Protein AF-A0A7S2JG05-F1 (afdb_monomer_lite)

Structure (mmCIF, N/CA/C/O backbone):
data_AF-A0A7S2JG05-F1
#
_entry.id   AF-A0A7S2JG05-F1
#
loop_
_atom_site.group_PDB
_atom_site.id
_atom_site.type_symbol
_atom_site.label_atom_id
_atom_site.label_alt_id
_atom_site.label_comp_id
_atom_site.label_asym_id
_atom_site.label_entity_id
_atom_site.label_seq_id
_atom_site.pdbx_PDB_ins_code
_atom_site.Cartn_x
_atom_site.Cartn_y
_atom_site.Cartn_z
_atom_site.occupancy
_atom_site.B_iso_or_equiv
_atom_site.auth_seq_id
_atom_site.auth_comp_id
_atom_site.auth_asym_id
_atom_site.auth_atom_id
_atom_site.pdbx_PDB_model_num
ATOM 1 N N . LEU A 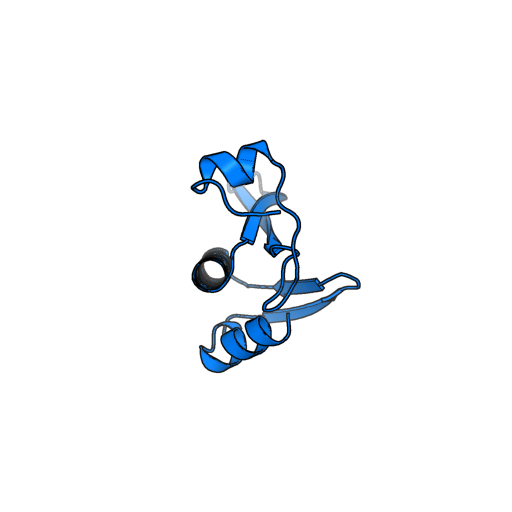1 1 ? -1.325 -8.286 6.562 1.00 69.44 1 LEU A N 1
ATOM 2 C CA . LEU A 1 1 ? -0.434 -8.204 5.374 1.00 69.44 1 LEU A CA 1
ATOM 3 C C . LEU A 1 1 ? -0.438 -9.481 4.531 1.00 69.44 1 LEU A C 1
ATOM 5 O O . LEU A 1 1 ? -0.751 -9.378 3.354 1.00 69.44 1 LEU A O 1
ATOM 9 N N . LEU A 1 2 ? -0.227 -10.668 5.117 1.00 77.81 2 LEU A N 1
ATOM 10 C CA . LEU A 1 2 ? -0.246 -11.971 4.413 1.00 77.81 2 LEU A CA 1
ATOM 11 C C . LEU A 1 2 ? -1.429 -12.165 3.445 1.00 77.81 2 LEU A C 1
ATOM 13 O O . LEU A 1 2 ? -1.265 -12.638 2.324 1.00 77.81 2 LEU A O 1
ATOM 17 N N . ARG A 1 3 ? -2.641 -11.755 3.846 1.00 81.94 3 ARG A N 1
ATOM 18 C CA . ARG A 1 3 ? -3.824 -11.868 2.981 1.00 81.94 3 ARG A CA 1
ATOM 19 C C . ARG A 1 3 ? -3.746 -10.980 1.735 1.00 81.94 3 ARG A C 1
ATOM 21 O O . ARG A 1 3 ? -4.183 -11.410 0.674 1.00 81.94 3 ARG A O 1
ATOM 28 N N . LEU A 1 4 ? -3.209 -9.766 1.862 1.00 83.19 4 LEU A N 1
ATOM 29 C CA . LEU A 1 4 ? -3.071 -8.827 0.748 1.00 83.19 4 LEU A CA 1
ATOM 30 C C . LEU A 1 4 ? -2.031 -9.333 -0.257 1.00 83.19 4 LEU A C 1
ATOM 32 O O . LEU A 1 4 ? -2.276 -9.312 -1.456 1.00 83.19 4 LEU A O 1
ATOM 36 N N . GLU A 1 5 ? -0.908 -9.848 0.238 1.00 84.25 5 GLU A N 1
ATOM 37 C CA . GLU A 1 5 ? 0.140 -10.444 -0.594 1.00 84.25 5 GLU A CA 1
ATOM 38 C C . GLU A 1 5 ? -0.403 -11.613 -1.426 1.00 84.25 5 GLU A C 1
ATOM 40 O O . GLU A 1 5 ? -0.223 -11.656 -2.645 1.00 84.25 5 GLU A O 1
ATOM 45 N N . GLN A 1 6 ? -1.189 -12.495 -0.801 1.00 83.69 6 GLN A N 1
ATOM 46 C CA . GLN A 1 6 ? -1.847 -13.589 -1.510 1.00 83.69 6 GLN A CA 1
ATOM 47 C C . GLN A 1 6 ? -2.803 -13.085 -2.605 1.00 83.69 6 GLN A C 1
ATOM 49 O O . GLN A 1 6 ? -2.832 -13.649 -3.698 1.00 83.69 6 GLN A O 1
ATOM 54 N N . LEU A 1 7 ? -3.565 -12.016 -2.346 1.00 85.00 7 LEU A N 1
ATOM 55 C CA . LEU A 1 7 ? -4.470 -11.416 -3.336 1.00 85.00 7 LEU A CA 1
ATOM 56 C C . LEU A 1 7 ? -3.702 -10.802 -4.517 1.00 85.00 7 LEU A C 1
ATOM 58 O O . LEU A 1 7 ? -4.119 -10.954 -5.667 1.00 85.00 7 LEU A O 1
ATOM 62 N N . ILE A 1 8 ? -2.562 -10.157 -4.254 1.00 86.12 8 ILE A N 1
ATOM 63 C CA . ILE A 1 8 ? -1.681 -9.589 -5.286 1.00 86.12 8 ILE A CA 1
ATOM 64 C C . ILE A 1 8 ? -1.125 -10.691 -6.201 1.00 86.12 8 ILE A C 1
ATOM 66 O O . ILE A 1 8 ? -1.035 -10.503 -7.422 1.00 86.12 8 ILE A O 1
ATOM 70 N N . LEU A 1 9 ? -0.769 -11.849 -5.638 1.00 85.19 9 LEU A N 1
ATOM 71 C CA . LEU A 1 9 ? -0.317 -13.008 -6.408 1.00 85.19 9 LEU A CA 1
ATOM 72 C C . LEU A 1 9 ? -1.457 -13.621 -7.227 1.00 85.19 9 LEU A C 1
ATOM 74 O O . LEU A 1 9 ? -1.303 -13.818 -8.431 1.00 85.19 9 LEU A O 1
ATOM 78 N N . GLN A 1 10 ? -2.615 -13.850 -6.605 1.00 86.25 10 GLN A N 1
ATOM 79 C CA . GLN A 1 10 ? -3.775 -14.475 -7.249 1.00 86.25 10 GLN A CA 1
ATOM 80 C C . GLN A 1 10 ? -4.324 -13.659 -8.424 1.00 86.25 10 GLN A C 1
ATOM 82 O O . GLN A 1 10 ? -4.671 -14.229 -9.455 1.00 86.25 10 GLN A O 1
ATOM 87 N N . HIS A 1 11 ? -4.366 -12.332 -8.301 1.00 85.19 11 HIS A N 1
ATOM 88 C CA . HIS A 1 11 ? -4.851 -11.454 -9.369 1.00 85.19 11 HIS A CA 1
ATOM 89 C C . HIS A 1 11 ? -3.761 -11.015 -10.353 1.00 85.19 11 HIS A C 1
ATOM 91 O O . HIS A 1 11 ? -4.049 -10.306 -11.316 1.00 85.19 11 HIS A O 1
ATOM 97 N N . GLY A 1 12 ? -2.508 -11.437 -10.153 1.00 84.06 12 GLY A N 1
ATOM 98 C CA . GLY A 1 12 ? -1.404 -11.074 -11.040 1.00 84.06 12 GLY A CA 1
ATOM 99 C C . GLY A 1 12 ? -1.098 -9.573 -11.061 1.00 84.06 12 GLY A C 1
ATOM 100 O O . GLY A 1 12 ? -0.533 -9.085 -12.038 1.00 84.06 12 GLY A O 1
ATOM 101 N N . ALA A 1 13 ? -1.450 -8.837 -10.002 1.00 80.19 13 ALA A N 1
ATOM 102 C CA . ALA A 1 13 ? -1.236 -7.390 -9.910 1.00 80.19 13 ALA A CA 1
ATOM 103 C C . ALA A 1 13 ? 0.260 -7.010 -9.822 1.00 80.19 13 ALA A C 1
ATOM 105 O O . ALA A 1 13 ? 0.633 -5.868 -10.065 1.00 80.19 13 ALA A O 1
ATOM 106 N N . HIS A 1 14 ? 1.133 -7.982 -9.540 1.00 80.00 14 HIS A N 1
ATOM 107 C CA . HIS A 1 14 ? 2.591 -7.835 -9.493 1.00 80.00 14 HIS A CA 1
ATOM 108 C C . HIS A 1 14 ? 3.278 -7.889 -10.873 1.00 80.00 14 HIS A C 1
ATOM 110 O O . HIS A 1 14 ? 4.486 -7.699 -10.956 1.00 80.00 14 HIS A O 1
ATOM 116 N N . LYS A 1 15 ? 2.553 -8.148 -11.972 1.00 82.44 15 LYS A N 1
ATOM 117 C CA . LYS A 1 15 ? 3.158 -8.368 -13.304 1.00 82.44 15 LYS A CA 1
ATOM 118 C C . LYS A 1 15 ? 3.912 -7.162 -13.876 1.00 82.44 15 LYS A C 1
ATOM 120 O O . LYS A 1 15 ? 4.827 -7.351 -14.667 1.00 82.44 15 LYS A O 1
ATOM 125 N N . GLN A 1 16 ? 3.515 -5.943 -13.510 1.00 85.56 16 GLN A N 1
ATOM 126 C CA . GLN A 1 16 ? 4.150 -4.695 -13.969 1.00 85.56 16 GLN A CA 1
ATOM 127 C C . GLN A 1 16 ? 5.225 -4.184 -12.994 1.00 85.56 16 GLN A C 1
ATOM 129 O O . GLN A 1 16 ? 5.771 -3.093 -13.173 1.00 85.56 16 GLN A O 1
ATOM 134 N N . LEU A 1 17 ? 5.509 -4.950 -11.937 1.00 89.69 17 LEU A N 1
ATOM 135 C CA . LEU A 1 17 ? 6.470 -4.584 -10.912 1.00 89.69 17 LEU A CA 1
ATOM 136 C C . LEU A 1 17 ? 7.898 -4.784 -11.428 1.00 89.69 17 LEU A C 1
ATOM 138 O O . LEU A 1 17 ? 8.250 -5.865 -11.892 1.00 89.69 17 LEU A O 1
ATOM 142 N N . ILE A 1 18 ? 8.736 -3.755 -11.308 1.00 90.88 18 ILE A N 1
ATOM 143 C CA . ILE A 1 18 ? 10.169 -3.862 -11.623 1.00 90.88 18 ILE A CA 1
ATOM 144 C C . ILE A 1 18 ? 10.922 -4.449 -10.434 1.00 90.88 18 ILE A C 1
ATOM 146 O O . ILE A 1 18 ? 11.817 -5.277 -10.585 1.00 90.88 18 ILE A O 1
ATOM 150 N N . LYS A 1 19 ? 10.604 -3.940 -9.243 1.00 89.31 19 LYS A N 1
ATOM 151 C CA . LYS A 1 19 ? 11.349 -4.219 -8.023 1.00 89.31 19 LYS A CA 1
ATOM 152 C C . LYS A 1 19 ? 10.398 -4.229 -6.835 1.00 89.31 19 LYS A C 1
ATOM 154 O O . LYS A 1 19 ? 9.494 -3.396 -6.754 1.00 89.31 19 LYS A O 1
ATOM 159 N N . LEU A 1 20 ? 10.643 -5.168 -5.931 1.00 89.56 20 LEU A N 1
ATOM 160 C CA . LEU A 1 20 ? 10.024 -5.261 -4.617 1.00 89.56 20 LEU A CA 1
ATOM 161 C C . LEU A 1 20 ? 11.137 -5.159 -3.579 1.00 89.56 20 LEU A C 1
ATOM 163 O O . LEU A 1 20 ? 12.101 -5.921 -3.653 1.00 89.56 20 LEU A O 1
ATOM 167 N N . GLU A 1 21 ? 11.014 -4.241 -2.628 1.00 91.69 21 GLU A N 1
ATOM 168 C CA . GLU A 1 21 ? 11.926 -4.154 -1.483 1.00 91.69 21 GLU A CA 1
ATOM 169 C C . GLU A 1 21 ? 11.138 -4.273 -0.185 1.00 91.69 21 GLU A C 1
ATOM 171 O O . GLU A 1 21 ? 10.156 -3.566 0.021 1.00 91.69 21 GLU A O 1
ATOM 176 N N . GLN A 1 22 ? 11.560 -5.178 0.696 1.00 86.94 22 GLN A N 1
ATOM 177 C CA . GLN A 1 22 ? 10.993 -5.267 2.036 1.00 86.94 22 GLN A CA 1
ATOM 178 C C . GLN A 1 22 ? 11.679 -4.242 2.933 1.00 86.94 22 GLN A C 1
ATOM 180 O O . GLN A 1 22 ? 12.908 -4.180 3.001 1.00 86.94 22 GLN A O 1
ATOM 185 N N . THR A 1 23 ? 10.877 -3.442 3.621 1.00 88.75 23 THR A N 1
ATOM 186 C CA . THR A 1 23 ? 11.335 -2.465 4.605 1.00 88.75 23 THR A CA 1
ATOM 187 C C . THR A 1 23 ? 10.909 -2.915 5.998 1.00 88.75 23 THR A C 1
ATOM 189 O O . THR A 1 23 ? 10.132 -3.854 6.161 1.00 88.75 23 THR A O 1
ATOM 192 N N . LYS A 1 24 ? 11.450 -2.268 7.035 1.00 83.31 24 LYS A N 1
ATOM 193 C CA . LYS A 1 24 ? 11.217 -2.668 8.432 1.00 83.31 24 LYS A CA 1
ATOM 194 C C . LYS A 1 24 ? 9.730 -2.678 8.815 1.00 83.31 24 LYS A C 1
ATOM 196 O O . LYS A 1 24 ? 9.323 -3.517 9.609 1.00 83.31 24 LYS A O 1
ATOM 201 N N . ASP A 1 25 ? 8.953 -1.786 8.203 1.00 82.19 25 ASP A N 1
ATOM 202 C CA . ASP A 1 25 ? 7.541 -1.546 8.508 1.00 82.19 25 ASP A CA 1
ATOM 203 C C . ASP A 1 25 ? 6.615 -1.790 7.298 1.00 82.19 25 ASP A C 1
ATOM 205 O O . ASP A 1 25 ? 5.451 -1.389 7.312 1.00 82.19 25 ASP A O 1
ATOM 209 N N . GLY A 1 26 ? 7.098 -2.435 6.227 1.00 85.88 26 GLY A N 1
ATOM 210 C CA . GLY A 1 26 ? 6.277 -2.645 5.037 1.00 85.88 26 GLY A CA 1
ATOM 211 C C . GLY A 1 26 ? 7.015 -3.160 3.804 1.00 85.88 26 GLY A C 1
ATOM 212 O O . GLY A 1 26 ? 7.984 -3.915 3.882 1.00 85.88 26 GLY A O 1
ATOM 213 N N . MET A 1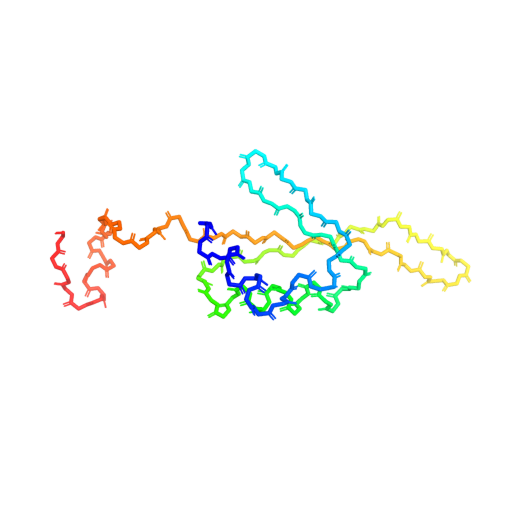 27 ? 6.493 -2.785 2.638 1.00 88.88 27 MET A N 1
ATOM 214 C CA . MET A 1 27 ? 7.008 -3.186 1.332 1.00 88.88 27 MET A CA 1
ATOM 215 C C . MET A 1 27 ? 6.933 -2.010 0.364 1.00 88.88 27 MET A C 1
ATOM 217 O O . MET A 1 27 ? 5.886 -1.373 0.244 1.00 88.88 27 MET A O 1
ATOM 221 N N . ASP A 1 28 ? 8.017 -1.792 -0.371 1.00 91.56 28 ASP A N 1
ATOM 222 C CA . ASP A 1 28 ? 8.099 -0.801 -1.433 1.00 91.56 28 ASP A CA 1
ATOM 223 C C . ASP A 1 28 ? 7.981 -1.483 -2.798 1.00 91.56 28 ASP A C 1
ATOM 225 O O . ASP A 1 28 ? 8.720 -2.416 -3.131 1.00 91.56 28 ASP A O 1
ATOM 229 N N . PHE A 1 29 ? 7.042 -0.984 -3.602 1.00 91.81 29 PHE A N 1
ATOM 230 C CA . PHE A 1 29 ? 6.744 -1.480 -4.941 1.00 91.81 29 PHE A CA 1
ATOM 231 C C . PHE A 1 29 ? 7.175 -0.451 -5.989 1.00 91.81 29 PHE A C 1
ATOM 233 O O . PHE A 1 29 ? 6.688 0.682 -5.997 1.00 91.81 29 PHE A O 1
ATOM 240 N N . PHE A 1 30 ? 8.071 -0.840 -6.897 1.00 92.75 30 PHE A N 1
ATOM 241 C CA . PHE A 1 30 ? 8.595 0.048 -7.936 1.00 92.75 30 PHE A CA 1
ATOM 242 C C . PHE A 1 30 ? 8.020 -0.280 -9.314 1.00 92.75 30 PHE A C 1
ATOM 244 O O . PHE A 1 30 ? 8.095 -1.418 -9.780 1.00 92.75 30 PHE A O 1
ATOM 251 N N . PHE A 1 31 ? 7.530 0.753 -10.000 1.00 92.50 31 PHE A N 1
ATOM 252 C CA . PHE A 1 31 ? 6.909 0.664 -11.322 1.00 92.50 31 PHE A CA 1
ATOM 253 C C . PHE A 1 31 ? 7.607 1.581 -12.330 1.00 92.50 31 PHE A C 1
ATOM 255 O O . PHE A 1 31 ? 8.142 2.630 -11.965 1.00 92.50 31 PHE A O 1
ATOM 262 N N . THR A 1 32 ? 7.574 1.206 -13.614 1.00 90.06 32 THR A N 1
ATOM 263 C CA . THR A 1 32 ? 8.175 2.015 -14.695 1.00 90.06 32 THR A CA 1
ATOM 264 C C . THR A 1 32 ? 7.287 3.199 -15.048 1.00 90.06 32 THR A C 1
ATOM 266 O O . THR A 1 32 ? 7.776 4.290 -15.345 1.00 90.06 32 THR A O 1
ATOM 269 N N . ARG A 1 33 ? 5.967 2.977 -15.059 1.00 89.56 33 ARG A N 1
ATOM 270 C CA . ARG A 1 33 ? 4.969 3.958 -15.480 1.00 89.56 33 ARG A CA 1
ATOM 271 C C . ARG A 1 33 ? 4.105 4.353 -14.294 1.00 89.56 33 ARG A C 1
ATOM 273 O O . ARG A 1 33 ? 3.704 3.518 -13.492 1.00 89.56 33 ARG A O 1
ATOM 280 N N . ASP A 1 34 ? 3.752 5.633 -14.257 1.00 88.06 34 ASP A N 1
ATOM 281 C CA . ASP A 1 34 ? 2.855 6.194 -13.242 1.00 88.06 34 ASP A CA 1
ATOM 282 C C . ASP A 1 34 ? 1.469 5.533 -13.262 1.00 88.06 34 ASP A C 1
ATOM 284 O O . ASP A 1 34 ? 0.882 5.300 -12.214 1.00 88.06 34 ASP A O 1
ATOM 288 N N . ARG A 1 35 ? 0.966 5.188 -14.455 1.00 90.69 35 ARG A N 1
ATOM 289 C CA . ARG A 1 35 ? -0.340 4.530 -14.616 1.00 90.69 35 ARG A CA 1
ATOM 290 C C . ARG A 1 35 ? -0.380 3.169 -13.927 1.00 90.69 35 ARG A C 1
ATOM 292 O O . ARG A 1 35 ? -1.278 2.941 -13.132 1.00 90.69 35 ARG A O 1
ATOM 299 N N . ASP A 1 36 ? 0.637 2.337 -14.149 1.00 91.81 36 ASP A N 1
ATOM 300 C CA . ASP A 1 36 ? 0.708 0.998 -13.553 1.00 91.81 36 ASP A CA 1
ATOM 301 C C . ASP A 1 36 ? 0.730 1.077 -12.013 1.00 91.81 36 ASP A C 1
ATOM 303 O O . ASP A 1 36 ? 0.079 0.285 -11.334 1.00 91.81 36 ASP A O 1
ATOM 307 N N . ALA A 1 37 ? 1.418 2.083 -11.456 1.00 90.75 37 ALA A N 1
ATOM 308 C CA . ALA A 1 37 ? 1.424 2.339 -10.017 1.00 90.75 37 ALA A CA 1
ATOM 309 C C . ALA A 1 37 ? 0.047 2.786 -9.494 1.00 90.75 37 ALA A C 1
ATOM 311 O O . ALA A 1 37 ? -0.397 2.324 -8.445 1.00 90.75 37 ALA A O 1
ATOM 312 N N . GLN A 1 38 ? -0.646 3.671 -10.215 1.00 91.38 38 GLN A N 1
ATOM 313 C CA . GLN A 1 38 ? -1.987 4.133 -9.840 1.00 91.38 38 GLN A CA 1
ATOM 314 C C . GLN A 1 38 ? -3.021 3.004 -9.916 1.00 91.38 38 GLN A C 1
ATOM 316 O O . GLN A 1 38 ? -3.845 2.872 -9.009 1.00 91.38 38 GLN A O 1
ATOM 321 N N . ASP A 1 39 ? -2.936 2.148 -10.934 1.00 92.06 39 ASP A N 1
ATOM 322 C CA . ASP A 1 39 ? -3.789 0.967 -11.073 1.00 92.06 39 ASP A CA 1
ATOM 323 C C . ASP A 1 39 ? -3.554 -0.014 -9.915 1.00 92.06 39 ASP A C 1
ATOM 325 O O . ASP A 1 39 ? -4.509 -0.525 -9.325 1.00 92.06 39 ASP A O 1
ATOM 329 N N . PHE A 1 40 ? -2.295 -0.216 -9.513 1.00 91.88 40 PHE A N 1
ATOM 330 C CA . PHE A 1 40 ? -1.949 -1.030 -8.348 1.00 91.88 40 PHE A CA 1
ATOM 331 C C . PHE A 1 40 ? -2.512 -0.451 -7.039 1.00 91.88 40 PHE A C 1
ATOM 333 O O . PHE A 1 40 ? -3.101 -1.175 -6.233 1.00 91.88 40 PHE A O 1
ATOM 340 N N . VAL A 1 41 ? -2.406 0.865 -6.835 1.00 92.06 41 VAL A N 1
ATOM 341 C CA . VAL A 1 41 ? -3.003 1.545 -5.672 1.00 92.06 41 VAL A CA 1
ATOM 342 C C . VAL A 1 41 ? -4.531 1.423 -5.687 1.00 92.06 41 VAL A C 1
ATOM 344 O O . VAL A 1 41 ? -5.136 1.179 -4.642 1.00 92.06 41 VAL A O 1
ATOM 347 N N . SER A 1 42 ? -5.168 1.556 -6.855 1.00 91.69 42 SER A N 1
ATOM 348 C CA . SER A 1 42 ? -6.612 1.355 -7.013 1.00 91.69 42 SER A CA 1
ATOM 349 C C . SER A 1 42 ? -7.021 -0.075 -6.668 1.00 91.69 42 SER A C 1
ATOM 351 O O . SER A 1 42 ? -8.000 -0.270 -5.953 1.00 91.69 42 SER A O 1
ATOM 353 N N . PHE A 1 43 ? -6.250 -1.069 -7.112 1.00 91.81 43 PHE A N 1
ATOM 354 C CA . PHE A 1 43 ? -6.470 -2.469 -6.761 1.00 91.81 43 PHE A CA 1
ATOM 355 C C . PHE A 1 43 ? -6.425 -2.676 -5.242 1.00 91.81 43 PHE A C 1
ATOM 357 O O . PHE A 1 43 ? -7.348 -3.261 -4.679 1.00 91.81 43 PHE A O 1
ATOM 364 N N . ILE A 1 44 ? -5.411 -2.143 -4.550 1.00 90.81 44 ILE A N 1
ATOM 365 C CA . ILE A 1 44 ? -5.322 -2.254 -3.085 1.00 90.81 44 ILE A CA 1
ATOM 366 C C . ILE A 1 44 ? -6.541 -1.613 -2.407 1.00 90.81 44 ILE A C 1
ATOM 368 O O . ILE A 1 44 ? -7.119 -2.221 -1.508 1.00 90.81 44 ILE A O 1
ATOM 372 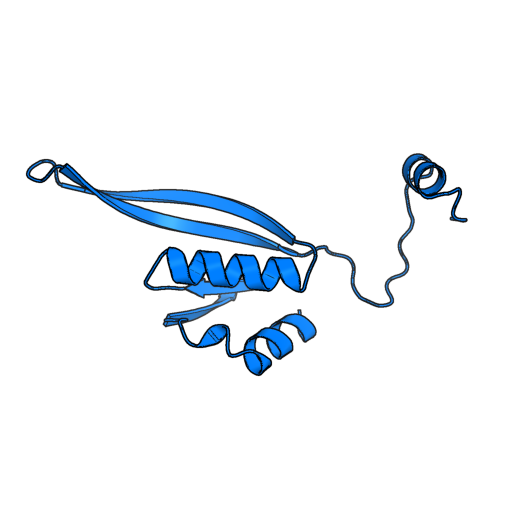N N . LYS A 1 45 ? -6.974 -0.429 -2.863 1.00 91.38 45 LYS A N 1
ATOM 373 C CA . LYS A 1 45 ? -8.163 0.269 -2.337 1.00 91.38 45 LYS A CA 1
ATOM 374 C C . LYS A 1 45 ? -9.457 -0.535 -2.489 1.00 91.38 45 LYS A C 1
ATOM 376 O O . LYS A 1 45 ? -10.364 -0.365 -1.680 1.00 91.38 45 LYS A O 1
ATOM 381 N N . THR A 1 46 ? -9.564 -1.397 -3.500 1.00 90.44 46 THR A N 1
ATOM 382 C CA . THR A 1 46 ? -10.726 -2.285 -3.673 1.00 90.44 46 THR A CA 1
ATOM 383 C C . THR A 1 46 ? -10.755 -3.414 -2.641 1.00 90.44 46 THR A C 1
ATOM 385 O O . THR A 1 46 ? -11.833 -3.855 -2.251 1.00 90.44 46 THR A O 1
ATOM 388 N N . TRP A 1 47 ? -9.591 -3.885 -2.188 1.00 87.31 47 TRP A N 1
ATOM 389 C CA . TRP A 1 47 ? -9.478 -5.055 -1.309 1.00 87.31 47 TRP A CA 1
ATOM 390 C C . TRP A 1 47 ? -9.267 -4.721 0.168 1.00 87.31 47 TRP A C 1
ATOM 392 O O . TRP A 1 47 ? -9.527 -5.570 1.022 1.00 87.31 47 TRP A O 1
ATOM 402 N N . ALA A 1 48 ? -8.789 -3.520 0.487 1.00 88.50 48 ALA A N 1
ATOM 403 C CA . ALA A 1 48 ? -8.507 -3.099 1.851 1.00 88.50 48 ALA A CA 1
ATOM 404 C C . ALA A 1 48 ? -8.829 -1.617 2.067 1.00 88.50 48 ALA A C 1
ATOM 406 O O . ALA A 1 48 ? -8.673 -0.783 1.175 1.00 88.50 48 ALA A O 1
ATOM 407 N N . VAL A 1 49 ? -9.219 -1.280 3.299 1.00 90.12 49 VAL A N 1
ATOM 408 C CA . VAL A 1 49 ? -9.332 0.116 3.725 1.00 90.12 49 VAL A CA 1
ATOM 409 C C . VAL A 1 49 ? -7.926 0.672 3.903 1.00 90.12 49 VAL A C 1
ATOM 411 O O . VAL A 1 49 ? -7.179 0.234 4.782 1.00 90.12 49 VAL A O 1
ATOM 414 N N . VAL A 1 50 ? -7.576 1.631 3.052 1.00 93.50 50 VAL A N 1
ATOM 415 C CA . VAL A 1 50 ? -6.253 2.252 3.034 1.00 93.50 50 VAL A CA 1
ATOM 416 C C . VAL A 1 50 ? -6.350 3.767 2.966 1.00 93.50 50 VAL A C 1
ATOM 418 O O . VAL A 1 50 ? -7.266 4.330 2.362 1.00 93.50 50 VAL A O 1
ATOM 421 N N . ARG A 1 51 ? -5.355 4.432 3.544 1.00 92.75 51 ARG A N 1
ATOM 422 C CA . ARG A 1 51 ? -5.075 5.845 3.316 1.00 92.75 51 ARG A CA 1
ATOM 423 C C . ARG A 1 51 ? -3.937 5.936 2.305 1.00 92.75 51 ARG A C 1
ATOM 425 O O . ARG A 1 51 ? -2.905 5.305 2.482 1.00 92.75 51 ARG A O 1
ATOM 432 N N . ALA A 1 52 ? -4.134 6.695 1.232 1.00 92.19 52 ALA A N 1
ATOM 433 C CA . ALA A 1 52 ? -3.108 6.913 0.216 1.00 92.19 52 ALA A CA 1
ATOM 434 C C . ALA A 1 52 ? -2.692 8.385 0.214 1.00 92.19 52 ALA A C 1
ATOM 436 O O . ALA A 1 52 ? -3.558 9.259 0.188 1.00 92.19 52 ALA A O 1
ATOM 437 N N . ASN A 1 53 ? -1.387 8.643 0.224 1.00 92.94 53 ASN A N 1
ATOM 438 C CA . ASN A 1 53 ? -0.813 9.976 0.111 1.00 92.94 53 ASN A CA 1
ATOM 439 C C . ASN A 1 53 ? 0.187 10.017 -1.047 1.00 92.94 53 ASN A C 1
ATOM 441 O O . ASN A 1 53 ? 1.124 9.221 -1.092 1.00 92.94 53 ASN A O 1
ATOM 445 N N . ASP A 1 54 ? -0.001 10.949 -1.975 1.00 91.94 54 ASP A N 1
ATOM 446 C CA . ASP A 1 54 ? 0.851 11.089 -3.152 1.00 91.94 54 ASP A CA 1
ATOM 447 C C . ASP A 1 54 ? 1.896 12.184 -2.940 1.00 91.94 54 ASP A C 1
ATOM 449 O O . ASP A 1 54 ? 1.589 13.305 -2.541 1.00 91.94 54 ASP A O 1
ATOM 453 N N . SER A 1 55 ? 3.140 11.886 -3.296 1.00 90.69 55 SER A N 1
ATOM 454 C CA . SER A 1 55 ? 4.236 12.849 -3.311 1.00 90.69 55 SER A CA 1
ATOM 455 C C . SER A 1 55 ? 4.924 12.847 -4.672 1.00 90.69 55 SER A C 1
ATOM 457 O O . SER A 1 55 ? 5.073 11.814 -5.330 1.00 90.69 55 SER A O 1
ATOM 459 N N . LYS A 1 56 ? 5.323 14.033 -5.133 1.00 89.31 56 LYS A N 1
ATOM 460 C CA . LYS A 1 56 ? 6.032 14.220 -6.401 1.00 89.31 56 LYS A CA 1
ATOM 461 C C . LYS A 1 56 ? 7.351 14.914 -6.118 1.00 89.31 56 LYS A C 1
ATOM 463 O O . LYS A 1 56 ? 7.376 15.967 -5.491 1.00 89.31 56 LYS A O 1
ATOM 468 N N . HIS A 1 57 ? 8.433 14.339 -6.618 1.00 87.62 57 HIS A N 1
ATOM 469 C CA . HIS A 1 57 ? 9.772 14.888 -6.505 1.00 87.62 57 HIS A CA 1
ATOM 470 C C . HIS A 1 57 ? 10.320 15.194 -7.900 1.00 87.62 57 HIS A C 1
ATOM 472 O O . HIS A 1 57 ? 10.337 14.320 -8.770 1.00 87.62 57 HIS A O 1
ATOM 478 N N . LEU A 1 58 ? 10.741 16.437 -8.142 1.00 87.19 58 LEU A N 1
ATOM 479 C CA . LEU A 1 58 ? 11.379 16.822 -9.400 1.00 87.19 58 LEU A CA 1
ATOM 480 C C . LEU A 1 58 ? 12.821 16.308 -9.394 1.00 87.19 58 LEU A C 1
ATOM 482 O O . LEU A 1 58 ? 13.637 16.773 -8.611 1.00 87.19 58 LEU A O 1
ATOM 486 N N . VAL A 1 59 ? 13.122 15.351 -10.269 1.00 86.50 59 VAL A N 1
ATOM 487 C CA . VAL A 1 59 ? 14.461 14.753 -10.379 1.00 86.50 59 VAL A CA 1
ATOM 488 C C . VAL A 1 59 ? 15.351 15.602 -11.271 1.00 86.50 59 VAL A C 1
ATOM 490 O O . VAL A 1 59 ? 16.513 15.836 -10.959 1.00 86.50 59 VAL A O 1
ATOM 493 N N . SER A 1 60 ? 14.819 16.048 -12.406 1.00 84.88 60 SER A N 1
ATOM 494 C CA . SER A 1 60 ? 15.581 16.864 -13.343 1.00 84.88 60 SER A CA 1
ATOM 495 C C . SER A 1 60 ? 14.661 17.711 -14.205 1.00 84.88 60 SER A C 1
ATOM 497 O O . SER A 1 60 ? 13.563 17.289 -14.570 1.00 84.88 60 SER A O 1
ATOM 499 N N . HIS A 1 61 ? 15.151 18.879 -14.591 1.00 87.81 61 HIS A N 1
ATOM 500 C CA . HIS A 1 61 ? 14.517 19.762 -15.556 1.00 87.81 61 HIS A CA 1
ATOM 501 C C . HIS A 1 61 ? 15.530 20.084 -16.652 1.00 87.81 61 HIS A C 1
ATOM 503 O O . HIS A 1 61 ? 16.663 20.457 -16.350 1.00 87.81 61 HIS A O 1
ATOM 509 N N . ASN A 1 62 ? 15.133 19.935 -17.912 1.00 82.25 62 ASN A N 1
ATOM 510 C CA . ASN A 1 62 ? 15.939 20.369 -19.042 1.00 82.25 62 ASN A CA 1
ATOM 511 C C . ASN A 1 62 ? 15.319 21.636 -19.645 1.00 82.25 62 ASN A C 1
ATOM 513 O O . ASN A 1 62 ? 14.230 21.608 -20.216 1.00 82.25 62 ASN A O 1
ATOM 517 N N . SER A 1 63 ? 16.044 22.750 -19.508 1.00 81.56 63 SER A N 1
ATOM 518 C CA . SER A 1 63 ? 15.577 24.079 -19.909 1.00 81.56 63 SER A CA 1
ATOM 519 C C . SER A 1 63 ? 15.553 24.304 -21.422 1.00 81.56 63 SER A C 1
ATOM 521 O O . SER A 1 63 ? 14.903 25.242 -21.866 1.00 81.56 63 SER A O 1
ATOM 523 N N . HIS A 1 64 ? 16.243 23.479 -22.218 1.00 83.56 64 HIS A N 1
ATOM 524 C CA . HIS A 1 64 ? 16.271 23.632 -23.680 1.00 83.56 64 HIS A CA 1
ATOM 525 C C . HIS A 1 64 ? 15.022 23.070 -24.360 1.00 83.56 64 HIS A C 1
ATOM 527 O O . HIS A 1 64 ? 14.623 23.539 -25.419 1.00 83.56 64 HIS A O 1
ATOM 533 N N . ASN A 1 65 ? 14.409 22.051 -23.764 1.00 81.44 65 ASN A N 1
ATOM 534 C CA . ASN A 1 65 ? 13.239 21.361 -24.305 1.00 81.44 65 ASN A CA 1
ATOM 535 C C . ASN A 1 65 ? 12.053 21.372 -23.329 1.00 81.44 65 ASN A C 1
ATOM 537 O O . ASN A 1 65 ? 11.077 20.661 -23.554 1.00 81.44 65 ASN A O 1
ATOM 541 N N . MET A 1 66 ? 12.142 22.169 -22.256 1.00 81.88 66 MET A N 1
ATOM 542 C CA . MET A 1 66 ? 11.095 22.369 -21.248 1.00 81.88 66 MET A CA 1
ATOM 543 C C . MET A 1 66 ? 10.540 21.043 -20.694 1.00 81.88 66 MET A C 1
ATOM 545 O O . MET A 1 66 ? 9.357 20.914 -20.380 1.00 81.88 66 MET A O 1
ATOM 549 N N . THR A 1 67 ? 11.403 20.022 -20.604 1.00 84.38 67 THR A N 1
ATOM 550 C CA . THR A 1 67 ? 11.020 18.683 -20.142 1.00 84.38 67 THR A CA 1
ATOM 551 C C . THR A 1 67 ? 11.350 18.516 -18.666 1.00 84.38 67 THR A C 1
ATOM 553 O O . THR A 1 67 ? 12.464 18.786 -18.211 1.00 84.38 67 THR A O 1
ATOM 556 N N . TYR A 1 68 ? 10.365 18.045 -17.905 1.00 83.25 68 TYR A N 1
ATOM 557 C CA . TYR A 1 68 ? 10.476 17.812 -16.470 1.00 83.25 68 TYR A CA 1
ATOM 558 C C . TYR A 1 68 ? 10.376 16.315 -16.192 1.00 83.25 68 TYR A C 1
ATOM 560 O O . TYR A 1 68 ? 9.410 15.658 -16.583 1.00 83.25 68 TYR A O 1
ATOM 568 N N . ARG A 1 69 ? 11.366 15.767 -15.489 1.00 84.19 69 ARG A N 1
ATOM 569 C CA . ARG A 1 69 ? 11.353 14.385 -15.014 1.00 84.19 69 ARG A CA 1
ATOM 570 C C . ARG A 1 69 ? 10.967 14.379 -13.543 1.00 84.19 69 ARG A C 1
ATOM 572 O O . ARG A 1 69 ? 11.739 14.817 -12.693 1.00 84.19 69 ARG A O 1
ATOM 579 N N . PHE A 1 70 ? 9.791 13.839 -13.250 1.00 86.06 70 PHE A N 1
ATOM 580 C CA . PHE A 1 70 ? 9.306 13.665 -11.885 1.00 86.06 70 PHE A CA 1
ATOM 581 C C . PHE A 1 70 ? 9.407 12.204 -11.455 1.00 86.06 70 PHE A C 1
ATOM 583 O O . PHE A 1 70 ? 9.051 11.303 -12.212 1.00 86.06 70 PHE A O 1
ATOM 590 N N . LYS A 1 71 ? 9.838 11.980 -10.215 1.00 88.69 71 LYS A N 1
ATOM 591 C CA . LYS A 1 71 ? 9.656 10.722 -9.493 1.00 88.69 71 LYS A CA 1
ATOM 592 C C . LYS A 1 71 ? 8.413 10.870 -8.625 1.00 88.69 71 LYS A C 1
ATOM 594 O O . LYS A 1 71 ? 8.333 11.806 -7.830 1.00 88.69 71 LYS A O 1
ATOM 599 N N .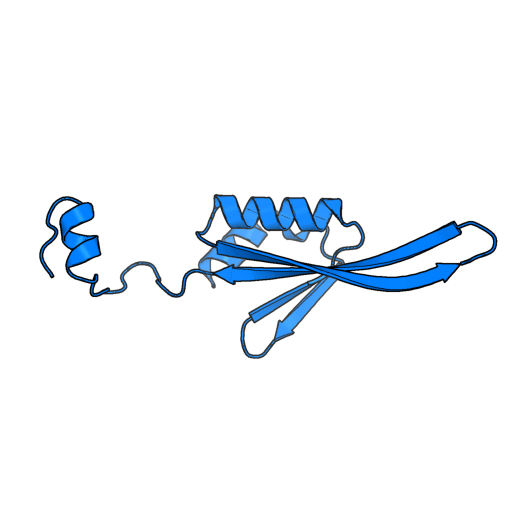 ARG A 1 72 ? 7.436 9.982 -8.797 1.00 90.12 72 ARG A N 1
ATOM 600 C CA . ARG A 1 72 ? 6.246 9.937 -7.944 1.00 90.12 72 ARG A CA 1
ATOM 601 C C . ARG A 1 72 ? 6.390 8.808 -6.935 1.00 90.12 72 ARG A C 1
ATOM 603 O O . ARG A 1 72 ? 6.820 7.719 -7.303 1.00 90.12 72 ARG A O 1
ATOM 610 N N . THR A 1 73 ? 6.008 9.089 -5.700 1.00 92.56 73 THR A N 1
ATOM 611 C CA . THR A 1 73 ? 5.932 8.104 -4.626 1.00 92.56 73 THR A CA 1
ATOM 612 C C . THR A 1 73 ? 4.554 8.207 -3.996 1.00 92.56 73 THR A C 1
ATOM 614 O O . THR A 1 73 ? 4.165 9.287 -3.547 1.00 92.56 73 THR A O 1
ATOM 617 N N . THR A 1 74 ? 3.831 7.093 -3.957 1.00 92.81 74 THR A N 1
ATOM 618 C CA . THR A 1 74 ? 2.534 6.992 -3.287 1.00 92.81 74 THR A CA 1
ATOM 619 C C . THR A 1 74 ? 2.707 6.163 -2.025 1.00 92.81 74 THR A C 1
ATOM 621 O O . THR A 1 74 ? 3.036 4.982 -2.101 1.00 92.81 74 THR A O 1
ATOM 624 N N . CYS A 1 75 ? 2.493 6.779 -0.867 1.00 92.31 75 CYS A N 1
ATOM 625 C CA . CYS A 1 75 ? 2.502 6.091 0.416 1.00 92.31 75 CYS A CA 1
ATOM 626 C C . CYS A 1 75 ? 1.106 5.526 0.675 1.00 92.31 75 CYS A C 1
ATOM 628 O O . CYS A 1 75 ? 0.137 6.285 0.723 1.00 92.31 75 CYS A O 1
ATOM 630 N N . VAL A 1 76 ? 1.002 4.207 0.826 1.00 92.50 76 VAL A N 1
ATOM 631 C CA . VAL A 1 76 ? -0.258 3.518 1.122 1.00 92.50 76 VAL A CA 1
ATOM 632 C C . VAL A 1 76 ? -0.183 2.942 2.529 1.00 92.50 76 VAL A C 1
ATOM 634 O O . VAL A 1 76 ? 0.577 2.015 2.787 1.00 92.50 76 VAL A O 1
ATOM 637 N N . GLU A 1 77 ? -0.990 3.485 3.431 1.00 91.75 77 GLU A N 1
ATOM 638 C CA . GLU A 1 77 ? -1.107 3.038 4.816 1.00 91.75 77 GLU A CA 1
ATOM 639 C C . GLU A 1 77 ? -2.355 2.161 4.958 1.00 91.75 77 GLU A C 1
ATOM 641 O O . GLU A 1 77 ? -3.470 2.592 4.641 1.00 91.75 77 GLU A O 1
ATOM 646 N N . LEU A 1 78 ? -2.184 0.923 5.424 1.00 89.25 78 LEU A N 1
ATOM 647 C CA . LEU A 1 78 ? -3.305 0.030 5.717 1.00 89.25 78 LEU A CA 1
ATOM 648 C C . LEU A 1 78 ? -3.945 0.376 7.063 1.00 89.25 78 LEU A C 1
ATOM 650 O O . LEU A 1 78 ? -3.275 0.837 7.986 1.00 89.25 78 LEU A O 1
ATOM 654 N N . CYS A 1 79 ? -5.244 0.095 7.189 1.00 89.44 79 CYS A N 1
ATOM 655 C CA . CYS A 1 79 ? -5.907 0.103 8.489 1.00 89.44 79 CYS A CA 1
ATOM 656 C C . CYS A 1 79 ? -5.164 -0.834 9.467 1.00 89.44 79 CYS A C 1
ATOM 658 O O . CYS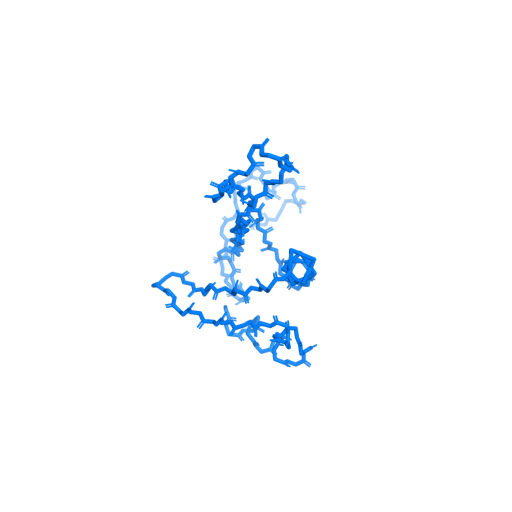 A 1 79 ? -4.887 -1.978 9.097 1.00 89.44 79 CYS A O 1
ATOM 660 N N . PRO A 1 80 ? -4.866 -0.391 10.703 1.00 86.88 80 PRO A N 1
ATOM 661 C CA . PRO A 1 80 ? -4.159 -1.214 11.682 1.00 86.88 80 PRO A CA 1
ATOM 662 C C . PRO A 1 80 ? -5.022 -2.342 12.272 1.00 86.88 80 PRO A C 1
ATOM 664 O O . PRO A 1 80 ? -4.508 -3.148 13.037 1.00 86.88 80 PRO A O 1
ATOM 667 N N . VAL A 1 81 ? -6.316 -2.400 11.936 1.00 87.88 81 VAL A N 1
ATOM 668 C CA . VAL A 1 81 ? -7.259 -3.411 12.431 1.00 87.88 81 VAL A CA 1
ATOM 669 C C . VAL A 1 81 ? -7.280 -4.617 11.496 1.00 87.88 81 VAL A C 1
ATOM 671 O O . VAL A 1 81 ? -7.477 -4.481 10.285 1.00 87.88 81 VAL A O 1
ATOM 674 N N . CYS A 1 82 ? -7.108 -5.804 12.066 1.00 85.88 82 CYS A N 1
ATOM 675 C CA . CYS A 1 82 ? -7.155 -7.082 11.376 1.00 85.88 82 CYS A CA 1
ATOM 676 C C . CYS A 1 82 ? -8.507 -7.788 11.543 1.00 85.88 82 CYS A C 1
ATOM 678 O O . CYS A 1 82 ? -9.383 -7.392 12.312 1.00 85.88 82 CYS A O 1
ATOM 680 N N . ARG A 1 83 ? -8.689 -8.861 10.767 1.00 81.56 83 ARG A N 1
ATOM 681 C CA . ARG A 1 83 ? -9.812 -9.779 10.952 1.00 81.56 83 ARG A CA 1
ATOM 682 C C . ARG A 1 83 ? -9.657 -10.458 12.316 1.00 81.56 83 ARG A C 1
ATOM 684 O O . ARG A 1 83 ? -8.572 -10.949 12.603 1.00 81.56 83 ARG A O 1
ATOM 691 N N . ASP A 1 84 ? -10.744 -10.494 13.082 1.00 85.25 84 ASP A N 1
ATOM 692 C CA . ASP A 1 84 ? -10.840 -11.084 14.427 1.00 85.25 84 ASP A CA 1
ATOM 693 C C . ASP A 1 84 ? -10.191 -10.260 15.562 1.00 85.25 84 ASP A C 1
ATOM 695 O O . ASP A 1 84 ? -10.080 -10.743 16.689 1.00 85.25 84 ASP A O 1
ATOM 699 N N . ASP A 1 85 ? -9.840 -8.993 15.309 1.00 87.56 85 ASP A N 1
ATOM 700 C CA . ASP A 1 85 ? -9.417 -8.068 16.366 1.00 87.56 85 ASP A CA 1
ATOM 701 C C . ASP A 1 85 ? -10.611 -7.583 17.203 1.00 87.56 85 ASP A C 1
ATOM 703 O O . ASP A 1 85 ? -11.639 -7.148 16.673 1.00 87.56 85 ASP A O 1
ATOM 707 N N . LEU A 1 86 ? -10.444 -7.581 18.529 1.00 88.25 86 LEU A N 1
ATOM 708 C CA . LEU A 1 86 ? -11.351 -6.892 19.443 1.00 88.25 86 LEU A CA 1
ATOM 709 C C . LEU A 1 86 ? -10.958 -5.413 19.516 1.00 88.25 86 LEU A C 1
ATOM 711 O O . LEU A 1 86 ? -9.886 -5.070 20.015 1.00 88.25 86 LEU A O 1
ATOM 715 N N . VAL A 1 87 ? -11.836 -4.536 19.034 1.00 88.00 87 VAL A N 1
ATOM 716 C CA . VAL A 1 87 ? -11.611 -3.087 19.017 1.00 88.00 87 VAL A CA 1
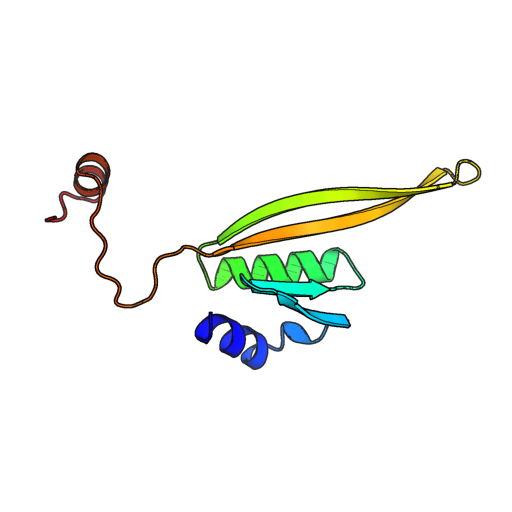ATOM 717 C C . VAL A 1 87 ? -12.611 -2.377 19.918 1.00 88.00 87 VAL A C 1
ATOM 719 O O . VAL A 1 87 ? -13.808 -2.634 19.851 1.00 88.00 87 VAL A O 1
ATOM 722 N N . PHE A 1 88 ? -12.122 -1.446 20.737 1.00 87.81 88 PHE A N 1
ATOM 723 C CA . PHE A 1 88 ? -12.980 -0.586 21.545 1.00 87.81 88 PHE A CA 1
ATOM 724 C C . PHE A 1 88 ? -13.294 0.699 20.780 1.00 87.81 88 PHE A C 1
ATOM 726 O O . PHE A 1 88 ? -12.392 1.470 20.436 1.00 87.81 88 PHE A O 1
ATOM 733 N N . LEU A 1 89 ? -14.576 0.939 20.505 1.00 88.31 89 LEU A N 1
ATOM 734 C CA . LEU A 1 89 ? -15.011 2.137 19.794 1.00 88.31 89 LEU A CA 1
ATOM 735 C C . LEU A 1 89 ? -15.234 3.303 20.769 1.00 88.31 89 LEU A C 1
ATOM 737 O O . LEU A 1 89 ? -15.818 3.119 21.837 1.00 88.31 89 LEU A O 1
ATOM 741 N N . PRO A 1 90 ? -14.850 4.541 20.405 1.00 90.44 90 PRO A N 1
ATOM 742 C CA . PRO A 1 90 ? -15.213 5.714 21.188 1.00 90.44 90 PRO A CA 1
ATOM 743 C C . PRO A 1 90 ? -16.742 5.822 21.352 1.00 90.44 90 PRO A C 1
ATOM 745 O O . PRO A 1 90 ? -17.463 5.615 20.370 1.00 90.44 90 PRO A O 1
ATOM 748 N N . PRO A 1 91 ? -17.263 6.243 22.524 1.00 88.06 91 PRO A N 1
ATOM 749 C CA . PRO A 1 91 ? -18.707 6.258 22.793 1.00 88.06 91 PRO A CA 1
ATOM 750 C C . PRO A 1 91 ? -19.521 7.056 21.767 1.00 88.06 91 PRO A C 1
ATOM 752 O O . PRO A 1 91 ? -20.613 6.653 21.374 1.00 88.06 91 PRO A O 1
ATOM 755 N N . LYS A 1 92 ? -18.964 8.173 21.280 1.00 89.94 92 LYS A N 1
ATOM 756 C CA . LYS A 1 92 ? -19.589 9.006 20.241 1.00 89.94 92 LYS A CA 1
ATOM 757 C C . LYS A 1 92 ? -19.760 8.248 18.920 1.00 89.94 92 LYS A C 1
ATOM 759 O O . LYS A 1 92 ? -20.794 8.369 18.273 1.00 89.94 92 LYS A O 1
ATOM 764 N N . THR A 1 93 ? -18.759 7.459 18.533 1.00 88.75 93 THR A N 1
ATOM 765 C CA . THR A 1 93 ? -18.780 6.656 17.305 1.00 88.75 93 THR A CA 1
ATOM 766 C C . THR A 1 93 ? -19.726 5.467 17.448 1.00 88.75 93 THR A C 1
ATOM 768 O O . THR A 1 93 ? -20.507 5.209 16.539 1.00 88.75 93 THR A O 1
ATOM 771 N N . ALA A 1 94 ? -19.724 4.790 18.601 1.00 88.00 94 ALA A N 1
ATOM 772 C CA . ALA A 1 94 ? -20.629 3.673 18.879 1.00 88.00 94 ALA A CA 1
ATOM 773 C C . ALA A 1 94 ? -22.110 4.095 18.845 1.00 88.00 94 ALA A C 1
ATOM 775 O O . ALA A 1 94 ? -22.936 3.399 18.254 1.00 88.00 94 ALA A O 1
ATOM 776 N N . GLN A 1 95 ? -22.444 5.270 19.399 1.00 89.31 95 GLN A N 1
ATOM 777 C CA . GLN A 1 95 ? -23.798 5.832 19.309 1.00 89.31 95 GLN A CA 1
ATOM 778 C C . GLN A 1 95 ? -24.194 6.169 17.868 1.00 89.31 95 GLN A C 1
ATOM 780 O O . GLN A 1 95 ? -25.295 5.825 17.444 1.00 89.31 95 GLN A O 1
ATOM 785 N N . ALA A 1 96 ? -23.292 6.785 17.096 1.00 90.00 96 ALA A N 1
ATOM 786 C CA . ALA A 1 96 ? -23.547 7.105 15.690 1.00 90.00 96 ALA A CA 1
ATOM 787 C C . ALA A 1 96 ? -23.769 5.853 14.819 1.00 90.00 96 ALA A C 1
ATOM 789 O O . ALA A 1 96 ? -24.503 5.913 13.838 1.00 90.00 96 ALA A O 1
ATOM 790 N N . LEU A 1 97 ? -23.171 4.717 15.191 1.00 87.94 97 LEU A N 1
ATOM 791 C CA . LEU A 1 97 ? -23.308 3.428 14.505 1.00 87.94 97 LEU A CA 1
ATOM 792 C C . LEU A 1 97 ? -24.487 2.575 15.016 1.00 87.94 97 LEU A C 1
ATOM 794 O O . LEU A 1 97 ? -24.516 1.369 14.783 1.00 87.94 97 LEU A O 1
ATOM 798 N N . GLY A 1 98 ? -25.467 3.183 15.695 1.00 87.69 98 GLY A N 1
ATOM 799 C CA . GLY A 1 98 ? -26.684 2.496 16.144 1.00 87.69 98 GLY A CA 1
ATOM 800 C C . GLY A 1 98 ? -26.659 2.017 17.596 1.00 87.69 98 GLY A C 1
ATOM 801 O O . GLY A 1 98 ? -27.476 1.179 17.966 1.00 87.69 98 GLY A O 1
ATOM 802 N N . GLY A 1 99 ? -25.754 2.546 18.426 1.00 80.94 99 GLY A N 1
ATOM 803 C CA . GLY A 1 99 ? -25.706 2.235 19.858 1.00 80.94 99 GLY A CA 1
ATOM 804 C C . GLY A 1 99 ? -25.097 0.869 20.156 1.00 80.94 99 GLY A C 1
ATOM 805 O O . GLY A 1 99 ? -25.614 0.138 20.999 1.00 80.94 99 GLY A O 1
ATOM 806 N N . LEU A 1 100 ? -24.014 0.520 19.457 1.00 79.31 100 LEU A N 1
ATOM 807 C CA . LEU A 1 100 ? -23.292 -0.726 19.709 1.00 79.31 100 LEU A CA 1
ATOM 808 C C . LEU A 1 100 ? -22.776 -0.766 21.159 1.00 79.31 100 LEU A C 1
ATOM 810 O O . LEU A 1 100 ? -22.278 0.257 21.648 1.00 79.31 100 LEU A O 1
ATOM 814 N N . PRO A 1 101 ? -22.895 -1.915 21.850 1.00 73.56 101 PRO A N 1
ATOM 815 C CA . PRO A 1 101 ? -22.311 -2.074 23.170 1.00 73.56 101 PRO A CA 1
ATOM 816 C C . PRO A 1 101 ? -20.775 -1.957 23.093 1.00 73.56 101 PRO A C 1
ATOM 818 O O . PRO A 1 101 ? -20.201 -2.276 22.048 1.00 73.56 101 PRO A O 1
ATOM 821 N N . PRO A 1 102 ? -20.137 -1.458 24.167 1.00 64.25 102 PRO A N 1
ATOM 822 C CA . PRO A 1 102 ? -18.685 -1.316 24.258 1.00 64.25 102 PRO A CA 1
ATOM 823 C C . PRO A 1 102 ? -17.927 -2.641 24.134 1.00 64.25 102 PRO A C 1
ATOM 825 O O . PRO A 1 102 ? -18.446 -3.668 24.631 1.00 64.25 102 PRO A O 1
#

Foldseek 3Di:
DVVVVVVCVVVVLCVQFPDWDADPVGIDTDGPDPVSVVVSVVVCVVVFPKDKDKDKDFPDADPVVRDTDIDIDIDIGGDPDDPPDDDDDDQVVCVVVPNDDD

pLDDT: mean 87.23, std 4.89, range [64.25, 93.5]

InterPro domains:
  IPR007064 Nmd3, N-terminal [PF04981] (3-78)
  IPR039768 Ribosomal export protein Nmd3 [PTHR12746] (2-100)

Organism: NCBI:txid327968

Sequence (102 aa):
LLRLEQLILQHGAHKQLIKLEQTKDGMDFFFTRDRDAQDFVSFIKTWAVVRANDSKHLVSHNSHNMTYRFKRTTCVELCPVCRDDLVFLPPKTAQALGGLPP

Secondary structure (DSSP, 8-state):
-HHHHHHHHHTTTTTTEEEEEEETTEEEEEESSHHHHHHHHHHHHHHS-EEEEEEEEEEEEETTTTEEEEEEEEEEEEPSPPTT---PPPHHHHHHTT----

Radius of gyration: 18.75 Å; chains: 1; bounding box: 43×39×49 Å